Protein AF-A0A1F8TZF3-F1 (afdb_monomer)

pLDDT: mean 83.71, std 15.25, range [44.06, 98.25]

Foldseek 3Di:
DDDDDDDDDPVNVVVVVVVVVVVVVVVVVVVVCVVDVPDDPDPDDPDFAFAFDWFKFWFDDPQGIWIKIFGDDPRATQAIDTPDDRCVLCVVPVCCVVQVVVQRVCCRVVVDLQRPPDDPSCNVVSNRNSNRVVRRRVVRTDD

Structure (mmCIF, N/CA/C/O backbone):
data_AF-A0A1F8TZF3-F1
#
_entry.id   AF-A0A1F8TZF3-F1
#
loop_
_atom_site.group_PDB
_atom_site.id
_atom_site.type_symbol
_atom_site.label_atom_id
_atom_site.label_alt_id
_atom_site.label_comp_id
_atom_site.label_asym_id
_atom_site.label_entity_id
_atom_site.label_seq_id
_atom_site.pdbx_PDB_ins_code
_atom_site.Cartn_x
_atom_site.Cartn_y
_atom_site.Cartn_z
_atom_site.occupancy
_atom_site.B_iso_or_equiv
_atom_site.auth_seq_id
_atom_site.auth_comp_id
_atom_site.auth_asym_id
_atom_site.auth_atom_id
_atom_site.pdbx_PDB_model_num
ATOM 1 N N . MET A 1 1 ? 14.714 -3.155 59.915 1.00 55.06 1 MET A N 1
ATOM 2 C CA . MET A 1 1 ? 13.649 -2.281 59.362 1.00 55.06 1 MET A CA 1
ATOM 3 C C . MET A 1 1 ? 12.324 -2.683 60.005 1.00 55.06 1 MET A C 1
ATOM 5 O O . MET A 1 1 ? 12.025 -3.867 60.003 1.00 55.06 1 MET A O 1
ATOM 9 N N . ARG A 1 2 ? 11.579 -1.767 60.642 1.00 47.44 2 ARG A N 1
ATOM 10 C CA . ARG A 1 2 ? 10.309 -2.111 61.318 1.00 47.44 2 ARG A CA 1
ATOM 11 C C . ARG A 1 2 ? 9.173 -2.187 60.284 1.00 47.44 2 ARG A C 1
ATOM 13 O O . ARG A 1 2 ? 8.958 -1.182 59.605 1.00 47.44 2 ARG A O 1
ATOM 20 N N . PRO A 1 3 ? 8.444 -3.307 60.150 1.00 61.22 3 PRO A N 1
ATOM 21 C CA . PRO A 1 3 ? 7.302 -3.376 59.246 1.00 61.22 3 PRO A CA 1
ATOM 22 C C . PRO A 1 3 ? 6.137 -2.554 59.817 1.00 61.22 3 PRO A C 1
ATOM 24 O O . PRO A 1 3 ? 5.634 -2.834 60.904 1.00 61.22 3 PRO A O 1
ATOM 27 N N . LYS A 1 4 ? 5.704 -1.517 59.091 1.00 61.97 4 LYS A N 1
ATOM 28 C CA . LYS A 1 4 ? 4.438 -0.822 59.368 1.00 61.97 4 LYS A CA 1
ATOM 29 C C . LYS A 1 4 ? 3.304 -1.662 58.782 1.00 61.97 4 LYS A C 1
ATOM 31 O O . LYS A 1 4 ? 3.080 -1.640 57.577 1.00 61.97 4 LYS A O 1
ATOM 36 N N . ILE A 1 5 ? 2.607 -2.412 59.630 1.00 61.12 5 ILE A N 1
ATOM 37 C CA . ILE A 1 5 ? 1.403 -3.150 59.238 1.00 61.12 5 ILE A CA 1
ATOM 38 C C . ILE A 1 5 ? 0.253 -2.141 59.151 1.00 61.12 5 ILE A C 1
ATOM 40 O O . ILE A 1 5 ? -0.134 -1.533 60.148 1.00 61.12 5 ILE A O 1
ATOM 44 N N . ILE A 1 6 ? -0.262 -1.918 57.942 1.00 70.94 6 ILE A N 1
ATOM 45 C CA . ILE A 1 6 ? -1.394 -1.022 57.698 1.00 70.94 6 ILE A CA 1
ATOM 46 C C . ILE A 1 6 ? -2.672 -1.787 58.053 1.00 70.94 6 ILE A C 1
ATOM 48 O O . ILE A 1 6 ? -3.066 -2.714 57.350 1.00 70.94 6 ILE A O 1
ATOM 52 N N . ILE A 1 7 ? -3.324 -1.409 59.152 1.00 68.38 7 ILE A N 1
ATOM 53 C CA . ILE A 1 7 ? -4.607 -1.991 59.564 1.00 68.38 7 ILE A CA 1
ATOM 54 C C . ILE A 1 7 ? -5.707 -1.348 58.708 1.00 68.38 7 ILE A C 1
ATOM 56 O O . ILE A 1 7 ? -6.091 -0.195 58.914 1.00 68.38 7 ILE A O 1
ATOM 60 N N . ILE A 1 8 ? -6.187 -2.078 57.700 1.00 65.06 8 ILE A N 1
ATOM 61 C CA . ILE A 1 8 ? -7.243 -1.623 56.790 1.00 65.06 8 ILE A CA 1
ATOM 62 C C . ILE A 1 8 ? -8.599 -2.041 57.367 1.00 65.06 8 ILE A C 1
ATOM 64 O O . ILE A 1 8 ? -8.855 -3.214 57.621 1.00 65.06 8 ILE A O 1
ATOM 68 N N . THR A 1 9 ? -9.501 -1.082 57.564 1.00 79.44 9 THR A N 1
ATOM 69 C CA . THR A 1 9 ? -10.882 -1.369 57.971 1.00 79.44 9 THR A CA 1
ATOM 70 C C . THR A 1 9 ? -11.675 -1.960 56.800 1.00 79.44 9 THR A C 1
ATOM 72 O O . THR A 1 9 ? -11.481 -1.552 55.654 1.00 79.44 9 THR A O 1
ATOM 75 N N . LYS A 1 10 ? -12.618 -2.883 57.064 1.00 73.38 10 LYS A N 1
ATOM 76 C CA . LYS A 1 10 ? -13.428 -3.560 56.020 1.00 73.38 10 LYS A CA 1
ATOM 77 C C . LYS A 1 10 ? -14.050 -2.591 54.997 1.00 73.38 10 LYS A C 1
ATOM 79 O O . LYS A 1 10 ? -14.067 -2.886 53.808 1.00 73.38 10 LYS A O 1
ATOM 84 N N . LYS A 1 11 ? -14.485 -1.402 55.440 1.00 72.12 11 LYS A N 1
ATOM 85 C CA . LYS A 1 11 ? -15.027 -0.341 54.567 1.00 72.12 11 LYS A CA 1
ATOM 86 C C . LYS A 1 11 ? -13.994 0.223 53.580 1.00 72.12 11 LYS A C 1
ATOM 88 O O . LYS A 1 11 ? -14.322 0.444 52.421 1.00 72.12 11 LYS A O 1
ATOM 93 N N . ARG A 1 12 ? -12.747 0.439 54.015 1.00 78.31 12 ARG A N 1
ATOM 94 C CA . ARG A 1 12 ? -11.659 0.916 53.142 1.00 78.31 12 ARG A CA 1
ATOM 95 C C . ARG A 1 12 ? -11.207 -0.174 52.172 1.00 78.31 12 ARG A C 1
ATOM 97 O O . ARG A 1 12 ? -10.948 0.127 51.017 1.00 78.31 12 ARG A O 1
ATOM 104 N N . LEU A 1 13 ? -11.194 -1.433 52.613 1.00 81.12 13 LEU A N 1
ATOM 105 C CA . LEU A 1 13 ? -10.898 -2.577 51.746 1.00 81.12 13 LEU A CA 1
ATOM 106 C C . LEU A 1 13 ? -11.919 -2.703 50.603 1.00 81.12 13 LEU A C 1
ATOM 108 O O . LEU A 1 13 ? -11.524 -2.845 49.451 1.00 81.12 13 LEU A O 1
ATOM 112 N N . MET A 1 14 ? -13.217 -2.580 50.910 1.00 82.62 14 MET A N 1
ATOM 113 C CA . MET A 1 14 ? -14.279 -2.557 49.894 1.00 82.62 14 MET A CA 1
ATOM 114 C C . MET A 1 14 ? -14.129 -1.386 48.916 1.00 82.62 14 MET A C 1
ATOM 116 O O . MET A 1 14 ? -14.310 -1.575 47.717 1.00 82.62 14 MET A O 1
ATOM 120 N N . MET A 1 15 ? -13.752 -0.199 49.402 1.00 83.25 15 MET A N 1
ATOM 121 C CA . MET A 1 15 ? -13.507 0.960 48.539 1.00 83.25 15 MET A CA 1
ATOM 122 C C . MET A 1 15 ? -12.345 0.708 47.565 1.00 83.25 15 MET A C 1
ATOM 124 O O . MET A 1 15 ? -12.488 0.965 46.373 1.00 83.25 15 MET A O 1
ATOM 128 N N . TYR A 1 16 ? -11.222 0.157 48.040 1.00 86.94 16 TYR A N 1
ATOM 129 C CA . TYR A 1 16 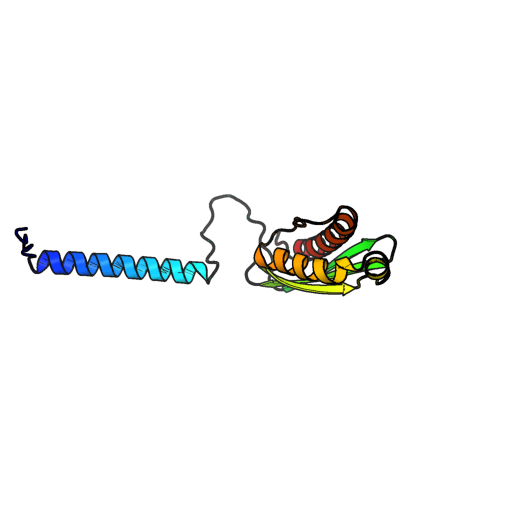? -10.089 -0.165 47.168 1.00 86.94 16 TYR A CA 1
ATOM 130 C C . TYR A 1 16 ? -10.427 -1.262 46.158 1.00 86.94 16 TYR A C 1
ATOM 132 O O . TYR A 1 16 ? -10.038 -1.145 45.002 1.00 86.94 16 TYR A O 1
ATOM 140 N N . ALA A 1 17 ? -11.188 -2.284 46.559 1.00 85.69 17 ALA A N 1
ATOM 141 C CA . ALA A 1 17 ? -11.646 -3.332 45.648 1.00 85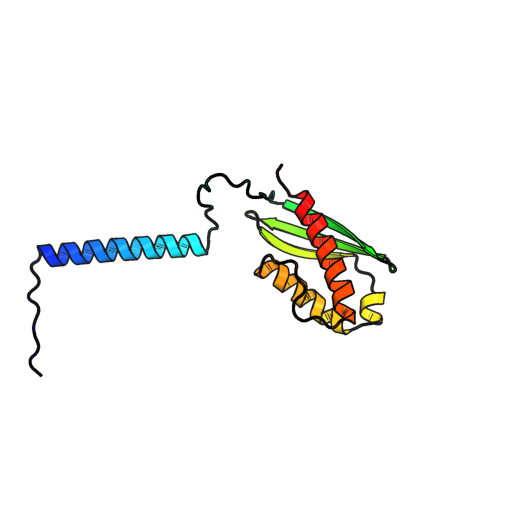.69 17 ALA A CA 1
ATOM 142 C C . ALA A 1 17 ? -12.555 -2.775 44.538 1.00 85.69 17 ALA A C 1
ATOM 144 O O . ALA A 1 17 ? -12.374 -3.118 43.372 1.00 85.69 17 ALA A O 1
ATOM 145 N N . ALA A 1 18 ? -13.479 -1.869 44.876 1.00 87.75 18 ALA A N 1
ATOM 146 C CA . ALA A 1 18 ? -14.329 -1.195 43.894 1.00 87.75 18 ALA A CA 1
ATOM 147 C C . ALA A 1 18 ? -13.515 -0.303 42.941 1.00 87.75 18 ALA A C 1
ATOM 149 O O . ALA A 1 18 ? -13.759 -0.298 41.737 1.00 87.75 18 ALA A O 1
ATOM 150 N N . LEU A 1 19 ? -12.511 0.409 43.459 1.00 89.81 19 LEU A N 1
ATOM 151 C CA . LEU A 1 19 ? -11.644 1.273 42.656 1.00 89.81 19 LEU A CA 1
ATOM 152 C C . LEU A 1 19 ? -10.766 0.465 41.686 1.00 89.81 19 LEU A C 1
ATOM 154 O O . LEU A 1 19 ? -10.601 0.853 40.531 1.00 89.81 19 LEU A O 1
ATOM 158 N N . LEU A 1 20 ? -10.270 -0.696 42.125 1.00 89.38 20 LEU A N 1
ATOM 159 C CA . LEU A 1 20 ? -9.546 -1.645 41.275 1.00 89.38 20 LEU A CA 1
ATOM 160 C C . LEU A 1 20 ? -10.458 -2.236 40.192 1.00 89.38 20 LEU A C 1
ATOM 162 O O . LEU A 1 20 ? -10.047 -2.329 39.040 1.00 89.38 20 LEU A O 1
ATOM 166 N N . LEU A 1 21 ? -11.708 -2.571 40.534 1.00 91.56 21 LEU A N 1
ATOM 167 C CA . LEU A 1 21 ? -12.695 -3.074 39.576 1.00 91.56 21 LEU A CA 1
ATOM 168 C C . LEU A 1 21 ? -12.971 -2.049 38.463 1.00 91.56 21 LEU A C 1
ATOM 170 O O . LEU A 1 21 ? -12.964 -2.405 37.288 1.00 91.56 21 LEU A O 1
ATOM 174 N N . ILE A 1 22 ? -13.146 -0.773 38.819 1.00 91.56 22 ILE A N 1
ATOM 175 C CA . ILE A 1 22 ? -13.350 0.317 37.851 1.00 91.56 22 ILE A CA 1
ATOM 176 C C . ILE A 1 22 ? -12.124 0.479 36.944 1.00 91.56 22 ILE A C 1
ATOM 178 O O . ILE A 1 22 ? -12.277 0.620 35.732 1.00 91.56 22 ILE A O 1
ATOM 182 N N . LEU A 1 23 ? -10.911 0.407 37.501 1.00 93.12 23 LEU A N 1
ATOM 183 C CA . LEU A 1 23 ? -9.668 0.470 36.724 1.00 93.12 23 LEU A CA 1
ATOM 184 C C . LEU A 1 23 ? -9.538 -0.692 35.732 1.00 93.12 23 LEU A C 1
ATOM 186 O O . LEU A 1 23 ? -9.139 -0.479 34.589 1.00 93.12 23 LEU A O 1
ATOM 190 N N . VAL A 1 24 ? -9.908 -1.907 36.144 1.00 91.06 24 VAL A N 1
ATOM 191 C CA . VAL A 1 24 ? -9.893 -3.092 35.273 1.00 91.06 24 VAL A CA 1
ATOM 192 C C . VAL A 1 24 ? -10.932 -2.960 34.161 1.00 91.06 24 VAL A C 1
ATOM 194 O O . VAL A 1 24 ? -10.618 -3.244 33.008 1.00 91.06 24 VAL A O 1
ATOM 197 N N . ILE A 1 25 ? -12.135 -2.467 34.465 1.00 88.38 25 ILE A N 1
ATOM 198 C CA . ILE A 1 25 ? -13.171 -2.207 33.455 1.00 88.38 25 ILE A CA 1
ATOM 199 C C . ILE A 1 25 ? -12.697 -1.137 32.462 1.00 88.38 25 ILE A C 1
ATOM 201 O O . ILE A 1 25 ? -12.823 -1.334 31.257 1.00 88.38 25 ILE A O 1
ATOM 205 N N . ALA A 1 26 ? -12.091 -0.045 32.933 1.00 86.31 26 ALA A N 1
ATOM 206 C CA . ALA A 1 26 ? -11.538 0.995 32.065 1.00 86.31 26 ALA A CA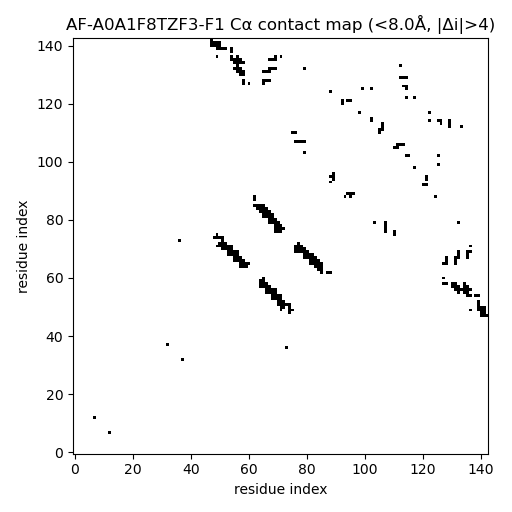 1
ATOM 207 C C . ALA A 1 26 ? -10.415 0.459 31.159 1.00 86.31 26 ALA A C 1
ATOM 209 O O . ALA A 1 26 ? -10.386 0.763 29.968 1.00 86.31 26 ALA A O 1
ATOM 210 N N . ALA A 1 27 ? -9.526 -0.383 31.695 1.00 85.81 27 ALA A N 1
ATOM 211 C CA . ALA A 1 27 ? -8.469 -1.028 30.922 1.00 85.81 27 ALA A CA 1
ATOM 212 C C . ALA A 1 27 ? -9.026 -2.013 29.881 1.00 85.81 27 ALA A C 1
ATOM 214 O O . ALA A 1 27 ? -8.526 -2.055 28.759 1.00 85.81 27 ALA A O 1
ATOM 215 N N . LEU A 1 28 ? -10.082 -2.762 30.217 1.00 82.31 28 LEU A N 1
ATOM 216 C CA . LEU A 1 28 ? -10.776 -3.648 29.279 1.00 82.31 28 LEU A CA 1
ATOM 217 C C . LEU A 1 28 ? -11.461 -2.856 28.165 1.00 82.31 28 LEU A C 1
ATOM 219 O O . LEU A 1 28 ? -11.305 -3.210 27.000 1.00 82.31 28 LEU A O 1
ATOM 223 N N . ILE A 1 29 ? -12.143 -1.754 28.492 1.00 80.75 29 ILE A N 1
ATOM 224 C CA . ILE A 1 29 ? -12.745 -0.861 27.493 1.00 80.75 29 ILE A CA 1
ATOM 225 C C . ILE A 1 29 ? -11.654 -0.317 26.564 1.00 80.75 29 ILE A C 1
ATOM 227 O O . ILE A 1 29 ? -11.764 -0.475 25.351 1.00 80.75 29 ILE A O 1
ATOM 231 N N . LEU A 1 30 ? -10.554 0.216 27.105 1.00 77.31 30 LEU A N 1
ATOM 232 C CA . LEU A 1 30 ? -9.422 0.700 26.303 1.00 77.31 30 LEU A CA 1
ATOM 233 C C . LEU A 1 30 ? -8.797 -0.402 25.434 1.00 77.31 30 LEU A C 1
ATOM 235 O O . LEU A 1 30 ? -8.442 -0.152 24.283 1.00 77.31 30 LEU A O 1
ATOM 239 N N . PHE A 1 31 ? -8.691 -1.628 25.948 1.00 77.44 31 PHE A N 1
ATOM 240 C CA . PHE A 1 31 ? -8.187 -2.769 25.186 1.00 77.44 31 PHE A CA 1
ATOM 241 C C . PHE A 1 31 ? -9.131 -3.149 24.038 1.00 77.44 31 PHE A C 1
ATOM 243 O O . PHE A 1 31 ? -8.673 -3.375 22.919 1.00 77.44 31 PHE A O 1
ATOM 250 N N . THR A 1 32 ? -10.446 -3.141 24.274 1.00 69.56 32 THR A N 1
ATOM 251 C CA . THR A 1 32 ? -11.439 -3.370 23.212 1.00 69.56 32 THR A CA 1
ATOM 252 C C . THR A 1 32 ? -11.475 -2.228 22.193 1.00 69.56 32 THR A C 1
ATOM 254 O O . THR A 1 32 ? -11.583 -2.492 21.000 1.00 69.56 32 THR A O 1
ATOM 257 N N . MET A 1 33 ? -11.278 -0.972 22.610 1.00 59.25 33 MET A N 1
ATOM 258 C CA . MET A 1 33 ? -11.169 0.181 21.701 1.00 59.25 33 MET A CA 1
ATOM 259 C C . MET A 1 33 ? -9.876 0.164 20.876 1.00 59.25 33 MET A C 1
ATOM 261 O O . MET A 1 33 ? -9.824 0.741 19.794 1.00 59.25 33 MET A O 1
ATOM 265 N N . ARG A 1 34 ? -8.819 -0.511 21.342 1.00 62.41 34 ARG A N 1
ATOM 266 C CA . ARG A 1 34 ? -7.614 -0.711 20.527 1.00 62.41 34 ARG A CA 1
ATOM 267 C C . ARG A 1 34 ? -7.867 -1.662 19.350 1.00 62.41 34 ARG A C 1
ATOM 269 O O . ARG A 1 34 ? -7.207 -1.512 18.326 1.00 62.41 34 ARG A O 1
ATOM 276 N N . SER A 1 35 ? -8.787 -2.624 19.480 1.00 57.12 35 SER A N 1
ATOM 277 C CA . SER A 1 35 ? -9.101 -3.590 18.412 1.00 57.12 35 SER A CA 1
ATOM 278 C C . SER A 1 35 ? -10.313 -3.207 17.563 1.00 57.12 35 SER A C 1
ATOM 280 O O . SER A 1 35 ? -10.375 -3.569 16.391 1.00 57.12 35 SER A O 1
ATOM 282 N N . SER A 1 36 ? -11.258 -2.457 18.125 1.00 52.09 36 SER A N 1
ATOM 283 C CA . SER A 1 36 ? -12.422 -1.941 17.413 1.00 52.09 36 SER A CA 1
ATOM 284 C C . SER A 1 36 ? -12.280 -0.432 17.275 1.00 52.09 36 SER A C 1
ATOM 286 O O . SER A 1 36 ? -12.219 0.282 18.269 1.00 52.09 36 SER A O 1
ATOM 288 N N . GLY A 1 37 ? -12.183 0.052 16.034 1.00 56.47 37 GLY A N 1
ATOM 289 C CA . GLY A 1 37 ? -12.167 1.478 15.709 1.00 56.47 37 GLY A CA 1
ATOM 290 C C . GLY A 1 37 ? -13.503 2.131 16.056 1.00 56.47 37 GLY A C 1
ATOM 291 O O . GLY A 1 37 ? -14.290 2.446 15.173 1.00 56.47 37 GLY A O 1
ATOM 292 N N . VAL A 1 38 ? -13.786 2.291 17.347 1.00 49.47 38 VAL A N 1
ATOM 293 C CA . VAL A 1 38 ? -14.965 2.994 17.842 1.00 49.47 38 VAL A CA 1
ATOM 294 C C . VAL A 1 38 ? -14.673 4.481 17.702 1.00 49.47 38 VAL A C 1
ATOM 296 O O . VAL A 1 38 ? -13.994 5.082 18.537 1.00 49.47 38 VAL A O 1
ATOM 299 N N . GLY A 1 39 ? -15.140 5.057 16.596 1.00 51.12 39 GLY A N 1
ATOM 300 C CA . GLY A 1 39 ? -15.096 6.493 16.365 1.00 51.12 39 GLY A CA 1
ATOM 301 C C . GLY A 1 39 ? -15.806 7.228 17.499 1.00 51.12 39 GLY A C 1
ATOM 302 O O . GLY A 1 39 ? -16.992 7.011 17.750 1.00 51.12 39 GLY A O 1
ATOM 303 N N . LEU A 1 40 ? -15.071 8.097 18.196 1.00 46.72 40 LEU A N 1
ATOM 304 C CA . LEU A 1 40 ? -15.672 9.093 19.075 1.00 46.72 40 LEU A CA 1
ATOM 305 C C . LEU A 1 40 ? -16.644 9.961 18.250 1.00 46.72 40 LEU A C 1
ATOM 307 O O . LEU A 1 40 ? -16.341 10.263 17.092 1.00 46.72 40 LEU A O 1
ATOM 311 N N . PRO A 1 41 ? -17.769 10.427 18.821 1.00 52.00 41 PRO A N 1
ATOM 312 C CA . PRO A 1 41 ? -18.572 11.465 18.188 1.00 52.00 41 PRO A CA 1
ATOM 313 C C . PRO A 1 41 ? -17.730 12.744 18.117 1.00 52.00 41 PRO A C 1
ATOM 315 O O . PRO A 1 41 ? -17.524 13.427 19.121 1.00 52.00 41 PRO A O 1
ATOM 318 N N . SER A 1 42 ? -17.176 13.023 16.937 1.00 50.81 42 SER A N 1
ATOM 319 C CA . SER A 1 42 ? -16.285 14.158 16.749 1.00 50.81 42 SER A CA 1
ATOM 320 C C . SER A 1 42 ? -17.077 15.427 16.469 1.00 50.81 42 SER A C 1
ATOM 322 O O . SER A 1 42 ? -17.845 15.532 15.515 1.00 50.81 42 SER A O 1
ATOM 324 N N . SER A 1 43 ? -16.861 16.393 17.351 1.00 51.25 43 SER A N 1
ATOM 325 C CA . SER A 1 43 ? -17.099 17.815 17.156 1.00 51.25 43 SER A CA 1
ATOM 326 C C . SER A 1 43 ? -16.661 18.272 15.755 1.00 51.25 43 SER A C 1
ATOM 328 O O . SER A 1 43 ? -15.474 18.241 15.450 1.00 51.25 43 SER A O 1
ATOM 330 N N . GLY A 1 44 ? -17.600 18.761 14.941 1.00 47.69 44 GLY A N 1
ATOM 331 C C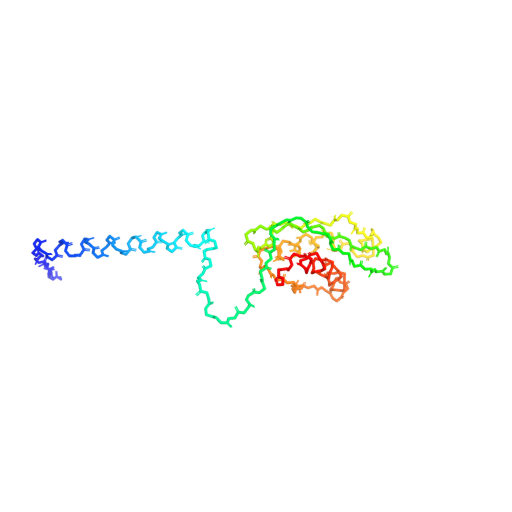A . GLY A 1 44 ? -17.412 19.867 13.986 1.00 47.69 44 GLY A CA 1
ATOM 332 C C . GLY A 1 44 ? -16.417 19.740 12.821 1.00 47.69 44 GLY A C 1
ATOM 333 O O . GLY A 1 44 ? -16.344 20.676 12.030 1.00 47.69 44 GLY A O 1
ATOM 334 N N . TYR A 1 45 ? -15.682 18.641 12.667 1.00 44.06 45 TYR A N 1
ATOM 335 C CA . TYR A 1 45 ? -14.845 18.391 11.491 1.00 44.06 45 TYR A CA 1
ATOM 336 C C . TYR A 1 45 ? -15.530 17.356 10.594 1.00 44.06 45 TYR A C 1
ATOM 338 O O . TYR A 1 45 ? -15.873 16.269 11.058 1.00 44.06 45 TYR A O 1
ATOM 346 N N . THR A 1 46 ? -15.729 17.672 9.312 1.00 47.16 46 THR A N 1
ATOM 347 C CA . THR A 1 46 ? -16.109 16.673 8.304 1.00 47.16 46 THR A CA 1
ATOM 348 C C . THR A 1 46 ? -14.931 15.721 8.137 1.00 47.16 46 THR A C 1
ATOM 350 O O . THR A 1 46 ? -13.984 16.006 7.408 1.00 47.16 46 THR A O 1
ATOM 353 N N . TYR A 1 47 ? -14.944 14.610 8.869 1.00 57.19 47 TYR A N 1
ATOM 354 C CA . TYR A 1 47 ? -14.040 13.505 8.583 1.00 57.19 47 TYR A CA 1
ATOM 355 C C . TYR A 1 47 ? -14.463 12.926 7.241 1.00 57.19 47 TYR A C 1
ATOM 357 O O . TYR A 1 47 ? -15.620 12.537 7.083 1.00 57.19 47 TYR A O 1
ATOM 365 N N . LEU A 1 48 ? -13.532 12.889 6.285 1.00 68.50 48 LEU A N 1
ATOM 366 C CA . LEU A 1 48 ? -13.702 12.113 5.064 1.00 68.50 48 LEU A CA 1
ATOM 367 C C . LEU A 1 48 ? -13.950 10.667 5.495 1.00 68.50 48 LEU A C 1
ATOM 369 O O . LEU A 1 48 ? -13.063 10.022 6.057 1.00 68.50 48 LEU A O 1
ATOM 373 N N . LYS A 1 49 ? -15.184 10.201 5.314 1.00 82.19 49 LYS A N 1
ATOM 374 C CA . LYS A 1 49 ? -15.557 8.814 5.568 1.00 82.19 49 LYS A CA 1
ATOM 375 C C . LYS A 1 49 ? -15.440 8.034 4.273 1.00 82.19 49 LYS A C 1
ATOM 377 O O . LYS A 1 49 ? -15.843 8.519 3.218 1.00 82.19 49 LYS A O 1
ATOM 382 N N . TYR A 1 50 ? -14.918 6.821 4.376 1.00 88.12 50 TYR A N 1
ATOM 383 C CA . TYR A 1 50 ? -14.772 5.913 3.249 1.00 88.12 50 TYR A CA 1
ATOM 384 C C . TYR A 1 50 ? -15.827 4.816 3.334 1.00 88.12 50 TYR A C 1
ATOM 386 O O . TYR A 1 50 ? -16.042 4.233 4.398 1.00 88.12 50 TYR A O 1
ATOM 394 N N . LYS A 1 51 ? -16.490 4.527 2.215 1.00 91.62 51 LYS A N 1
ATOM 395 C CA . LYS A 1 51 ? -17.385 3.378 2.094 1.00 91.62 51 LYS A CA 1
ATOM 396 C C . LYS A 1 51 ? -16.561 2.102 2.091 1.00 91.62 51 LYS A C 1
ATOM 398 O O . LYS A 1 51 ? -15.583 1.985 1.357 1.00 91.62 51 LYS A O 1
ATOM 403 N N . ASP A 1 52 ? -17.025 1.122 2.849 1.00 92.88 52 ASP A N 1
ATOM 404 C CA . ASP A 1 52 ? -16.508 -0.233 2.751 1.00 92.88 52 ASP A CA 1
ATOM 405 C C . ASP A 1 52 ? -16.826 -0.814 1.368 1.00 92.88 52 ASP A C 1
ATOM 407 O O . ASP A 1 52 ? -17.923 -0.631 0.829 1.00 92.88 52 ASP A O 1
ATOM 411 N N . GLY A 1 53 ? -15.862 -1.520 0.785 1.00 94.75 53 GLY A N 1
ATOM 412 C CA . GLY A 1 53 ? -15.996 -2.070 -0.558 1.00 94.75 53 GLY A CA 1
ATOM 413 C C . GLY A 1 53 ? -14.663 -2.341 -1.239 1.00 94.75 53 GLY A C 1
ATOM 414 O O . GLY A 1 53 ? -13.593 -2.193 -0.650 1.00 94.75 53 GLY A O 1
ATOM 415 N N . THR A 1 54 ? -14.749 -2.747 -2.501 1.00 97.25 54 THR A N 1
ATOM 416 C CA . THR A 1 54 ? -13.598 -2.968 -3.376 1.00 97.25 54 THR A CA 1
ATOM 417 C C . THR A 1 54 ? -13.610 -1.915 -4.471 1.00 97.25 54 THR A C 1
ATOM 419 O O . THR A 1 54 ? -14.593 -1.792 -5.202 1.00 97.25 54 THR A O 1
ATOM 422 N N . PHE A 1 55 ? -12.516 -1.173 -4.590 1.00 97.44 55 PHE A N 1
ATOM 423 C CA . PHE A 1 55 ? -12.378 -0.059 -5.521 1.00 97.44 55 PHE A CA 1
ATOM 424 C C . PHE A 1 55 ? -11.156 -0.267 -6.403 1.00 97.44 55 PHE A C 1
ATOM 426 O O . PHE A 1 55 ? -10.146 -0.807 -5.957 1.00 97.44 55 PHE A O 1
ATOM 433 N N . VAL A 1 56 ? -11.236 0.165 -7.660 1.00 97.44 56 VAL A N 1
ATOM 434 C CA . VAL A 1 56 ? -10.146 -0.005 -8.624 1.00 97.44 56 VAL A CA 1
ATOM 435 C C . VAL A 1 56 ? -9.674 1.356 -9.094 1.00 97.44 56 VAL A C 1
ATOM 437 O O . VAL A 1 56 ? -10.411 2.110 -9.727 1.00 97.44 56 VAL A O 1
ATOM 440 N N . GLY A 1 57 ? -8.415 1.654 -8.813 1.00 97.25 57 GLY A N 1
ATOM 441 C CA . GLY A 1 57 ? -7.752 2.864 -9.262 1.00 97.25 57 GLY A CA 1
ATOM 442 C C . GLY A 1 57 ? -6.749 2.567 -10.365 1.00 97.25 57 GLY A C 1
ATOM 443 O O . GLY A 1 57 ? -6.154 1.491 -10.437 1.00 97.25 57 GLY A O 1
ATOM 444 N N . ASN A 1 58 ? -6.582 3.535 -11.258 1.00 96.62 58 ASN A N 1
ATOM 445 C CA . ASN A 1 58 ? -5.744 3.415 -12.443 1.00 96.62 58 ASN A CA 1
ATOM 446 C C . ASN A 1 58 ? -4.836 4.638 -12.561 1.00 96.62 58 ASN A C 1
ATOM 448 O O . ASN A 1 58 ? -5.322 5.766 -12.478 1.00 96.62 58 ASN A O 1
ATOM 452 N N . GLU A 1 59 ? -3.553 4.418 -12.826 1.00 96.94 59 GLU A N 1
ATOM 453 C CA . GLU A 1 59 ? -2.581 5.465 -13.148 1.00 96.94 59 GLU A CA 1
ATOM 454 C C . GLU A 1 59 ? -1.894 5.135 -14.476 1.00 96.94 59 GLU A C 1
ATOM 456 O O . GLU A 1 59 ? -1.390 4.028 -14.681 1.00 96.94 59 GLU A O 1
ATOM 461 N N . LYS A 1 60 ? -1.866 6.107 -15.392 1.00 94.88 60 LYS A N 1
ATOM 462 C CA . LYS A 1 60 ? -1.201 5.957 -16.693 1.00 94.88 60 LYS A CA 1
ATOM 463 C C . LYS A 1 60 ? 0.296 6.241 -16.570 1.00 94.88 60 LYS A C 1
ATOM 465 O O . LYS A 1 60 ? 0.715 7.186 -15.891 1.00 94.88 60 LYS A O 1
ATOM 470 N N . THR A 1 61 ? 1.098 5.446 -17.269 1.00 94.25 61 THR A N 1
ATOM 471 C CA . THR A 1 61 ? 2.554 5.605 -17.353 1.00 94.25 61 THR A CA 1
ATOM 472 C C . THR A 1 61 ? 3.037 5.434 -18.792 1.00 94.25 61 THR A C 1
ATOM 474 O O . THR A 1 61 ? 2.302 4.934 -19.643 1.00 94.25 61 THR A O 1
ATOM 477 N N . GLU A 1 62 ? 4.293 5.793 -19.053 1.00 93.62 62 GLU A N 1
ATOM 478 C CA . GLU A 1 62 ? 4.922 5.673 -20.377 1.00 93.62 62 GLU A CA 1
ATOM 479 C C . GLU A 1 62 ? 5.015 4.225 -20.889 1.00 93.62 62 GLU A C 1
ATOM 481 O O . GLU A 1 62 ? 5.280 3.991 -22.069 1.00 93.62 62 GLU A O 1
ATOM 486 N N . HIS A 1 63 ? 4.864 3.228 -20.011 1.00 93.25 63 HIS A N 1
ATOM 487 C CA . HIS A 1 63 ? 5.037 1.810 -20.355 1.00 93.25 63 HIS A CA 1
ATOM 488 C C . HIS A 1 63 ? 3.768 0.975 -20.158 1.00 93.25 63 HIS A C 1
ATOM 490 O O . HIS A 1 63 ? 3.820 -0.247 -20.273 1.00 93.25 63 HIS A O 1
ATOM 496 N N . GLY A 1 64 ? 2.630 1.620 -19.895 1.00 94.38 64 GLY A N 1
ATOM 497 C CA . GLY A 1 64 ? 1.339 0.964 -19.685 1.00 94.38 64 GLY A CA 1
ATOM 498 C C . GLY A 1 64 ? 0.599 1.520 -18.473 1.00 94.38 64 GLY A C 1
ATOM 499 O O . GLY A 1 64 ? 1.017 2.514 -17.872 1.00 94.38 64 GLY A O 1
ATOM 500 N N . ASN A 1 65 ? -0.514 0.896 -18.101 1.00 95.69 65 ASN A N 1
ATOM 501 C CA . ASN A 1 65 ? -1.237 1.310 -16.905 1.00 95.69 65 ASN A C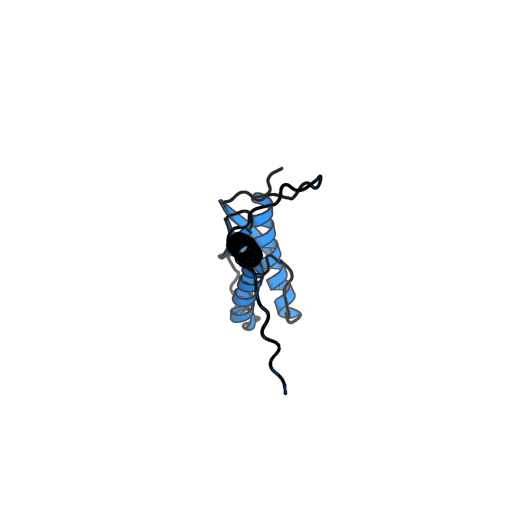A 1
ATOM 502 C C . ASN A 1 65 ? -0.723 0.565 -15.677 1.00 95.69 65 ASN A C 1
ATOM 504 O O . ASN A 1 65 ? -0.307 -0.589 -15.755 1.00 95.69 65 ASN A O 1
ATOM 508 N N . ILE A 1 66 ? -0.812 1.228 -14.532 1.00 97.69 66 ILE A N 1
ATOM 509 C CA . ILE A 1 66 ? -0.727 0.592 -13.224 1.00 97.69 66 ILE A CA 1
ATOM 510 C C . ILE A 1 66 ? -2.138 0.603 -12.639 1.00 97.69 66 ILE A C 1
ATOM 512 O O . ILE A 1 66 ? -2.729 1.675 -12.480 1.00 97.69 66 ILE A O 1
ATOM 516 N N . ARG A 1 67 ? -2.679 -0.580 -12.332 1.00 98.00 67 ARG A N 1
ATOM 517 C CA . ARG A 1 67 ? -3.997 -0.729 -11.698 1.00 98.00 67 ARG A CA 1
ATOM 518 C C . ARG A 1 67 ? -3.867 -1.346 -10.321 1.00 98.00 67 ARG A C 1
ATOM 520 O O . ARG A 1 67 ? -3.217 -2.380 -10.163 1.00 98.00 67 ARG A O 1
ATOM 527 N N . ALA A 1 68 ? -4.523 -0.717 -9.355 1.00 98.25 68 ALA A N 1
ATOM 528 C CA . ALA A 1 68 ? -4.599 -1.175 -7.979 1.00 98.25 68 ALA A CA 1
ATOM 529 C C . ALA A 1 68 ? -6.063 -1.429 -7.609 1.00 98.25 68 ALA A C 1
ATOM 531 O O . ALA A 1 68 ? -6.901 -0.535 -7.714 1.00 98.25 68 ALA A O 1
ATOM 532 N N . GLU A 1 69 ? -6.354 -2.647 -7.178 1.00 98.25 69 GLU A N 1
ATOM 533 C CA . GLU A 1 69 ? -7.582 -3.007 -6.483 1.00 98.25 69 GLU A CA 1
ATOM 534 C C . GLU A 1 69 ? -7.352 -2.813 -4.982 1.00 98.25 69 GLU A C 1
ATOM 536 O O . GLU A 1 69 ? -6.390 -3.341 -4.425 1.00 98.25 69 GLU A O 1
ATOM 541 N N . VAL A 1 70 ? -8.205 -2.022 -4.338 1.00 98.00 70 VAL A N 1
ATOM 542 C CA . VAL A 1 70 ? -8.095 -1.644 -2.927 1.00 98.00 70 VAL A CA 1
ATOM 543 C C . VAL A 1 70 ? -9.366 -2.070 -2.210 1.00 98.00 70 VAL A C 1
ATOM 545 O O . VAL A 1 70 ? -10.469 -1.718 -2.631 1.00 98.00 70 VAL A O 1
ATOM 548 N N . ILE A 1 71 ? -9.214 -2.821 -1.121 1.00 97.00 71 ILE A N 1
ATOM 549 C CA . ILE A 1 71 ? -10.334 -3.270 -0.291 1.00 97.00 71 ILE A CA 1
ATOM 550 C C . ILE A 1 71 ? -10.378 -2.418 0.969 1.00 97.00 71 ILE A C 1
ATOM 552 O O . ILE A 1 71 ? -9.450 -2.459 1.782 1.00 97.00 71 ILE A O 1
ATOM 556 N N . ILE A 1 72 ? -11.475 -1.698 1.166 1.00 95.38 72 ILE A N 1
ATOM 557 C CA . ILE A 1 72 ? -11.714 -0.855 2.337 1.00 95.38 72 ILE A CA 1
ATOM 558 C C . ILE A 1 72 ? -12.709 -1.551 3.263 1.00 95.38 72 ILE A C 1
ATOM 560 O O . ILE A 1 72 ? -13.747 -2.043 2.815 1.00 95.38 72 ILE A O 1
ATOM 564 N N . LYS A 1 73 ? -12.364 -1.623 4.551 1.00 91.81 73 LYS A N 1
ATOM 565 C CA . LYS A 1 73 ? -13.197 -2.180 5.622 1.00 91.81 73 LYS A CA 1
ATOM 566 C C . LYS A 1 73 ? -13.066 -1.331 6.874 1.00 91.81 73 LYS A C 1
ATOM 568 O O . LYS A 1 73 ? -11.944 -1.011 7.274 1.00 91.81 73 LYS A O 1
ATOM 573 N N . ASN A 1 74 ? -14.183 -1.045 7.534 1.00 88.88 74 ASN A N 1
ATOM 574 C CA . ASN A 1 74 ? -14.237 -0.175 8.705 1.00 88.88 74 ASN A CA 1
ATOM 575 C C . ASN A 1 74 ? -13.491 1.151 8.462 1.00 88.88 74 ASN A C 1
ATOM 577 O O . ASN A 1 74 ? -12.635 1.536 9.263 1.00 88.88 74 ASN A O 1
ATOM 581 N N . GLU A 1 75 ? -13.767 1.794 7.321 1.00 87.56 75 GLU A N 1
ATOM 582 C CA . GLU A 1 75 ? -13.177 3.086 6.921 1.00 87.56 75 GLU A CA 1
ATOM 583 C C . GLU A 1 75 ? -11.638 3.065 6.728 1.00 87.56 75 GLU A C 1
ATOM 585 O O . GLU A 1 75 ? -11.003 4.119 6.686 1.00 87.56 75 GLU A O 1
ATOM 590 N N . LYS A 1 76 ? -11.010 1.884 6.608 1.00 90.62 76 LYS A N 1
ATOM 591 C CA . LYS A 1 76 ? -9.552 1.721 6.432 1.00 90.62 76 LYS A CA 1
ATOM 592 C C . LYS A 1 76 ? -9.204 0.788 5.283 1.00 90.62 76 LYS A C 1
ATOM 594 O O . LYS A 1 76 ? -9.937 -0.159 4.996 1.00 90.62 76 LYS A O 1
ATOM 599 N N . ILE A 1 77 ? -8.036 0.995 4.676 1.00 94.06 77 ILE A N 1
ATOM 600 C CA . ILE A 1 77 ? -7.481 0.064 3.689 1.00 94.06 77 ILE A CA 1
ATOM 601 C C . ILE A 1 77 ? -7.122 -1.242 4.399 1.00 94.06 77 ILE A C 1
ATOM 603 O O . ILE A 1 77 ? -6.285 -1.255 5.301 1.00 94.06 77 ILE A O 1
ATOM 607 N N . SER A 1 78 ? -7.758 -2.330 3.982 1.00 95.12 78 SER A N 1
ATOM 608 C CA . SER A 1 78 ? -7.541 -3.677 4.512 1.00 95.12 78 SER A CA 1
ATOM 609 C C . SER A 1 78 ? -6.652 -4.536 3.617 1.00 95.12 78 SER A C 1
ATOM 611 O O . SER A 1 78 ? -5.954 -5.406 4.129 1.00 95.12 78 SER A O 1
ATOM 613 N N . ASP A 1 79 ? -6.670 -4.288 2.305 1.00 97.44 79 ASP A N 1
ATOM 614 C CA . ASP A 1 79 ? -5.865 -5.020 1.331 1.00 97.44 79 ASP A CA 1
ATOM 615 C C . ASP A 1 79 ? -5.634 -4.190 0.062 1.00 97.44 79 ASP A C 1
ATOM 617 O O . ASP A 1 79 ? -6.443 -3.316 -0.278 1.00 97.44 79 ASP A O 1
ATOM 621 N N . ILE A 1 80 ? -4.530 -4.473 -0.631 1.00 97.94 80 ILE A N 1
ATOM 622 C CA . ILE A 1 80 ? -4.156 -3.844 -1.899 1.00 97.94 80 ILE A CA 1
ATOM 623 C C . ILE A 1 80 ? -3.571 -4.901 -2.830 1.00 97.94 80 ILE A C 1
ATOM 625 O O . ILE A 1 80 ? -2.579 -5.556 -2.509 1.00 97.94 80 ILE A O 1
ATOM 629 N N . LYS A 1 81 ? -4.117 -4.987 -4.041 1.00 97.50 81 LYS A N 1
ATOM 630 C CA . LYS A 1 81 ? -3.638 -5.880 -5.093 1.00 97.50 81 LYS A CA 1
ATOM 631 C C . LYS A 1 81 ? -3.339 -5.103 -6.365 1.00 97.50 81 LYS A C 1
ATOM 633 O O . LYS A 1 81 ? -4.205 -4.428 -6.914 1.00 97.50 81 LYS A O 1
ATOM 638 N N . LEU A 1 82 ? -2.123 -5.246 -6.887 1.00 97.00 82 LEU A N 1
ATOM 639 C CA . LEU A 1 82 ? -1.803 -4.760 -8.228 1.00 97.00 82 LEU A CA 1
ATOM 640 C C . LEU A 1 82 ? -2.345 -5.746 -9.264 1.00 97.00 82 LEU A C 1
ATOM 642 O O . LEU A 1 82 ? -1.896 -6.889 -9.337 1.00 97.00 82 LEU A O 1
ATOM 646 N N . THR A 1 83 ? -3.335 -5.312 -10.039 1.00 97.31 83 THR A N 1
ATOM 647 C CA . THR A 1 83 ? -3.985 -6.126 -11.079 1.00 97.31 83 THR A CA 1
ATOM 648 C C . THR A 1 83 ? -3.373 -5.903 -12.459 1.00 97.31 83 THR A C 1
ATOM 650 O O . THR A 1 83 ? -3.438 -6.790 -13.306 1.00 97.31 83 THR A O 1
ATOM 653 N N . GLU A 1 84 ? -2.726 -4.756 -12.672 1.00 97.38 84 GLU A N 1
ATOM 654 C CA . GLU A 1 84 ? -1.948 -4.452 -13.873 1.00 97.38 84 GLU A CA 1
ATOM 655 C C . GLU A 1 84 ? -0.662 -3.729 -13.464 1.00 97.38 84 GLU A C 1
ATOM 657 O O . GLU A 1 84 ? -0.702 -2.764 -12.696 1.00 97.38 84 GLU A O 1
ATOM 662 N N . PHE A 1 85 ? 0.478 -4.197 -13.972 1.00 96.75 85 PHE A N 1
ATOM 663 C CA . PHE A 1 85 ? 1.773 -3.554 -13.779 1.00 96.75 85 PHE A CA 1
ATOM 664 C C . PHE A 1 85 ? 2.691 -3.840 -14.979 1.00 96.75 85 PHE A C 1
ATOM 666 O O . PHE A 1 85 ? 2.880 -5.011 -15.321 1.00 96.75 85 PHE A O 1
ATOM 673 N N . PRO A 1 86 ? 3.299 -2.823 -15.620 1.00 96.06 86 PRO A N 1
ATOM 674 C CA . PRO A 1 86 ? 4.174 -3.049 -16.765 1.00 96.06 86 PRO A CA 1
ATOM 675 C C . PRO A 1 86 ? 5.458 -3.803 -16.376 1.00 96.06 86 PRO A C 1
ATOM 677 O O . PRO A 1 86 ? 6.261 -3.280 -15.597 1.00 96.06 86 PRO A O 1
ATOM 680 N N . PRO A 1 87 ? 5.740 -4.988 -16.956 1.00 94.62 87 PRO A N 1
ATOM 681 C CA . PRO A 1 87 ? 6.908 -5.793 -16.583 1.00 94.62 87 PRO A CA 1
ATOM 682 C C . PRO A 1 87 ? 8.236 -5.098 -16.905 1.00 94.62 87 PRO A C 1
ATOM 684 O O . PRO A 1 87 ? 9.255 -5.378 -16.278 1.00 94.62 87 PRO A O 1
ATOM 687 N N . LYS A 1 88 ? 8.223 -4.150 -17.851 1.00 94.88 88 LYS A N 1
ATOM 688 C CA . LYS A 1 88 ? 9.392 -3.362 -18.239 1.00 94.88 88 LYS A CA 1
ATOM 689 C C . LYS A 1 88 ? 10.037 -2.644 -17.047 1.00 94.88 88 LYS A C 1
ATOM 691 O O . LYS A 1 88 ? 11.256 -2.662 -16.943 1.00 94.88 88 LYS A O 1
ATOM 696 N N . TYR A 1 89 ? 9.241 -2.113 -16.117 1.00 93.94 89 TYR A N 1
ATOM 697 C CA . TYR A 1 89 ? 9.775 -1.444 -14.929 1.00 93.94 89 TYR A CA 1
ATOM 698 C C . TYR A 1 89 ? 10.572 -2.392 -14.029 1.00 93.94 89 TYR A C 1
ATOM 700 O O . TYR A 1 89 ? 11.641 -2.021 -13.557 1.00 93.94 89 TYR A O 1
ATOM 708 N N . ILE A 1 90 ? 10.104 -3.633 -13.848 1.00 94.06 90 ILE A N 1
ATOM 709 C CA . ILE A 1 90 ? 10.851 -4.653 -13.098 1.00 94.06 90 ILE A CA 1
ATOM 710 C C . ILE A 1 90 ? 12.126 -5.068 -13.840 1.00 94.06 90 ILE A C 1
ATOM 712 O O . ILE A 1 90 ? 13.155 -5.305 -13.215 1.00 94.06 90 ILE A O 1
ATOM 716 N N . ASN A 1 91 ? 12.065 -5.182 -15.168 1.00 94.38 91 ASN A N 1
ATOM 717 C CA . ASN A 1 91 ? 13.221 -5.584 -15.969 1.00 94.38 91 ASN A CA 1
ATOM 718 C C . ASN A 1 91 ? 14.336 -4.530 -15.939 1.00 94.38 91 ASN A C 1
ATOM 720 O O . ASN A 1 91 ? 15.508 -4.888 -15.880 1.00 94.38 91 ASN A O 1
ATOM 724 N N . GLU A 1 92 ? 13.975 -3.245 -15.970 1.00 92.62 92 GLU A N 1
ATOM 725 C CA . GLU A 1 92 ? 14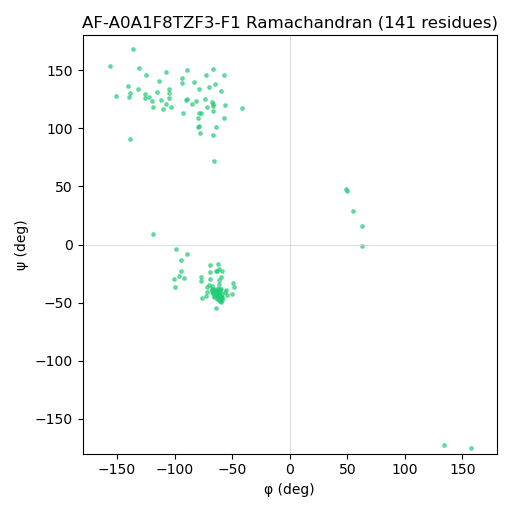.924 -2.128 -15.886 1.00 92.62 92 GLU A CA 1
ATOM 726 C C . GLU A 1 92 ? 15.422 -1.892 -14.459 1.00 92.62 92 GLU A C 1
ATOM 728 O O . GLU A 1 92 ? 16.566 -1.479 -14.266 1.00 92.62 92 GLU A O 1
ATOM 733 N N . ASN A 1 93 ? 14.584 -2.172 -13.457 1.00 92.31 93 ASN A N 1
ATOM 734 C CA . ASN A 1 93 ? 14.956 -2.063 -12.057 1.00 92.31 93 ASN A CA 1
ATOM 735 C C . ASN A 1 93 ? 14.416 -3.240 -11.218 1.00 92.31 93 ASN A C 1
ATOM 737 O O . ASN A 1 93 ? 13.313 -3.163 -10.666 1.00 92.31 93 ASN A O 1
ATOM 741 N N . PRO A 1 94 ? 15.204 -4.322 -11.074 1.00 93.12 94 PRO A N 1
ATOM 742 C CA . PRO A 1 94 ? 14.785 -5.514 -10.344 1.00 93.12 94 PRO A CA 1
ATOM 743 C C . PRO A 1 94 ? 14.477 -5.295 -8.858 1.00 93.12 94 PRO A C 1
ATOM 745 O O . PRO A 1 94 ? 13.732 -6.100 -8.301 1.00 93.12 94 PRO A O 1
ATOM 748 N N . THR A 1 95 ? 14.984 -4.227 -8.221 1.00 91.94 95 THR A N 1
ATOM 749 C CA . THR A 1 95 ? 14.727 -3.954 -6.788 1.00 91.94 95 THR A CA 1
ATOM 750 C C . THR A 1 95 ? 13.248 -3.696 -6.502 1.00 91.94 95 THR A C 1
ATOM 752 O O . THR A 1 95 ? 12.766 -3.961 -5.403 1.00 91.94 95 THR A O 1
ATOM 755 N N . LEU A 1 96 ? 12.484 -3.280 -7.520 1.00 92.44 96 LEU A N 1
ATOM 756 C CA . LEU A 1 96 ? 11.035 -3.106 -7.430 1.00 92.44 96 LEU A CA 1
ATOM 757 C C . LEU A 1 96 ? 10.292 -4.396 -7.053 1.00 92.44 96 LEU A C 1
ATOM 759 O O . LEU A 1 96 ? 9.188 -4.304 -6.522 1.00 92.44 96 LEU A O 1
ATOM 763 N N . LYS A 1 97 ? 10.868 -5.584 -7.293 1.00 93.00 97 LYS A N 1
ATOM 764 C CA . LYS A 1 97 ? 10.249 -6.855 -6.876 1.00 93.00 97 LYS A CA 1
ATOM 765 C C . LYS A 1 97 ? 10.070 -6.944 -5.362 1.00 93.00 97 LYS A C 1
ATOM 767 O O . LYS A 1 97 ? 9.075 -7.509 -4.921 1.00 93.00 97 LYS A O 1
ATOM 772 N N . ASP A 1 98 ? 10.998 -6.361 -4.610 1.00 92.12 98 ASP A N 1
ATOM 773 C CA . ASP A 1 98 ? 11.006 -6.396 -3.148 1.00 92.12 98 ASP A CA 1
ATOM 774 C C . ASP A 1 98 ? 10.431 -5.098 -2.559 1.00 92.12 98 ASP A C 1
ATOM 776 O O . ASP A 1 98 ? 9.675 -5.126 -1.586 1.00 92.12 98 ASP A O 1
ATOM 780 N N . GLU A 1 99 ? 10.707 -3.952 -3.191 1.00 91.81 99 GLU A N 1
ATOM 781 C CA . GLU A 1 99 ? 10.221 -2.650 -2.721 1.00 91.81 99 GLU A CA 1
ATOM 782 C C . GLU A 1 99 ? 8.706 -2.474 -2.893 1.00 91.81 99 GLU A C 1
ATOM 784 O O . GLU A 1 99 ? 8.072 -1.850 -2.044 1.00 91.81 99 GLU A O 1
ATOM 789 N N . ILE A 1 100 ? 8.096 -3.023 -3.954 1.00 94.06 100 ILE A N 1
ATOM 790 C CA . ILE A 1 100 ? 6.646 -2.892 -4.168 1.00 94.06 100 ILE A CA 1
ATOM 791 C C . ILE A 1 100 ? 5.853 -3.589 -3.050 1.00 94.06 100 ILE A C 1
ATOM 793 O O . ILE A 1 100 ? 5.040 -2.908 -2.424 1.00 94.06 100 ILE A O 1
ATOM 797 N N . PRO A 1 101 ? 6.061 -4.887 -2.741 1.00 93.94 101 PRO A N 1
ATOM 798 C CA . PRO A 1 101 ? 5.358 -5.539 -1.636 1.00 93.94 101 PRO A CA 1
ATOM 799 C C . PRO A 1 101 ? 5.552 -4.820 -0.300 1.00 93.94 101 PRO A C 1
ATOM 801 O O . PRO A 1 101 ? 4.584 -4.639 0.439 1.00 93.94 101 PRO A O 1
ATOM 804 N N . GLN A 1 102 ? 6.774 -4.357 -0.015 1.00 92.38 102 GLN A N 1
ATOM 805 C CA . GLN A 1 102 ? 7.068 -3.617 1.210 1.00 92.38 102 GLN A CA 1
ATOM 806 C C . GLN A 1 102 ? 6.312 -2.283 1.266 1.00 92.38 10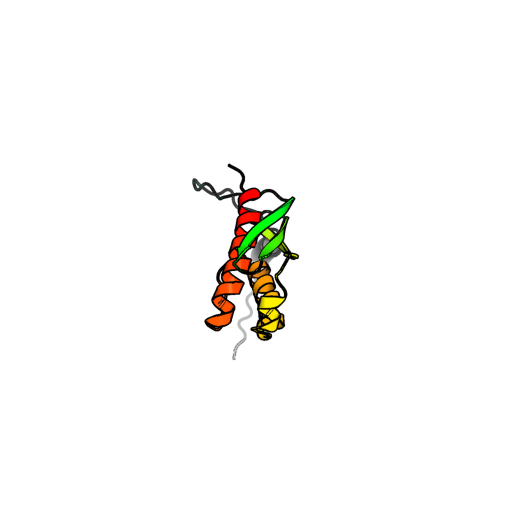2 GLN A C 1
ATOM 808 O O . GLN A 1 102 ? 5.736 -1.939 2.298 1.00 92.38 102 GLN A O 1
ATOM 813 N N . HIS A 1 103 ? 6.272 -1.546 0.154 1.00 92.81 103 HIS A N 1
ATOM 814 C CA . HIS A 1 103 ? 5.521 -0.297 0.044 1.00 92.81 103 HIS A CA 1
ATOM 815 C C . HIS A 1 103 ? 4.022 -0.525 0.252 1.00 92.81 103 HIS A C 1
ATOM 817 O O . HIS A 1 103 ? 3.409 0.162 1.063 1.00 92.81 103 HIS A O 1
ATOM 823 N N . LEU A 1 104 ? 3.432 -1.530 -0.407 1.00 94.75 104 LEU A N 1
ATOM 824 C CA . LEU A 1 104 ? 2.015 -1.873 -0.228 1.00 94.75 104 LEU A CA 1
ATOM 825 C C . LEU A 1 104 ? 1.700 -2.259 1.222 1.00 94.75 104 LEU A C 1
ATOM 827 O O . LEU A 1 104 ? 0.707 -1.792 1.780 1.00 94.75 104 LEU A O 1
ATOM 831 N N . TYR A 1 105 ? 2.563 -3.061 1.851 1.00 93.06 105 TYR A N 1
ATOM 832 C CA . TYR A 1 105 ? 2.432 -3.419 3.261 1.00 93.06 105 TYR A CA 1
ATOM 833 C C . TYR A 1 105 ? 2.450 -2.178 4.161 1.00 93.06 105 TYR A C 1
ATOM 835 O O . TYR A 1 105 ? 1.582 -2.033 5.022 1.00 93.06 105 TYR A O 1
ATOM 843 N N . ASN A 1 106 ? 3.384 -1.253 3.931 1.00 91.44 106 ASN A N 1
ATOM 844 C CA . ASN A 1 106 ? 3.473 -0.008 4.691 1.00 91.44 106 ASN A CA 1
ATOM 845 C C . ASN A 1 106 ? 2.216 0.858 4.515 1.00 91.44 106 ASN A C 1
ATOM 847 O O . ASN A 1 106 ? 1.720 1.396 5.505 1.00 91.44 106 ASN A O 1
ATOM 851 N N . VAL A 1 107 ? 1.659 0.943 3.301 1.00 92.69 107 VAL A N 1
ATOM 852 C CA . VAL A 1 107 ? 0.395 1.658 3.050 1.00 92.69 107 VAL A CA 1
ATOM 853 C C . VAL A 1 107 ? -0.751 1.033 3.849 1.00 92.69 107 VAL A C 1
ATOM 855 O O . VAL A 1 107 ? -1.507 1.751 4.498 1.00 92.69 107 VAL A O 1
ATOM 858 N N . ILE A 1 108 ? -0.863 -0.298 3.867 1.00 93.19 108 ILE A N 1
ATOM 859 C CA . ILE A 1 108 ? -1.912 -1.000 4.624 1.00 93.19 108 ILE A CA 1
ATOM 860 C C . ILE A 1 108 ? -1.729 -0.804 6.137 1.00 93.19 108 ILE A C 1
ATOM 862 O O . ILE A 1 108 ? -2.693 -0.523 6.845 1.00 93.19 108 ILE A O 1
ATOM 866 N N . GLN A 1 109 ? -0.511 -0.928 6.664 1.00 91.19 109 GLN A N 1
ATOM 867 C CA . GLN A 1 109 ? -0.285 -0.827 8.110 1.00 91.19 109 GLN A CA 1
ATOM 868 C C . GLN A 1 109 ? -0.414 0.604 8.631 1.00 91.19 109 GLN A C 1
ATOM 870 O O . GLN A 1 109 ? -1.044 0.837 9.664 1.00 91.19 109 GLN A O 1
ATOM 875 N N . ASN A 1 110 ? 0.171 1.562 7.914 1.00 89.62 110 ASN A N 1
ATOM 876 C CA . ASN A 1 110 ? 0.287 2.937 8.390 1.00 89.62 110 ASN A CA 1
ATOM 877 C C . ASN A 1 110 ? -0.855 3.826 7.896 1.00 89.62 110 ASN A C 1
ATOM 879 O O . ASN A 1 110 ? -1.018 4.928 8.412 1.00 89.62 110 ASN A O 1
ATOM 883 N N . GLN A 1 111 ? -1.636 3.360 6.912 1.00 88.44 111 GLN A N 1
ATOM 884 C CA . GLN A 1 111 ? -2.632 4.171 6.203 1.00 88.44 111 GLN A CA 1
ATOM 885 C C . GLN A 1 111 ? -2.004 5.446 5.610 1.00 88.44 111 GLN A C 1
ATOM 887 O O . GLN A 1 111 ? -2.660 6.478 5.478 1.00 88.44 111 GLN A O 1
ATOM 892 N N . ASP A 1 112 ? -0.713 5.367 5.272 1.00 79.88 112 ASP A N 1
ATOM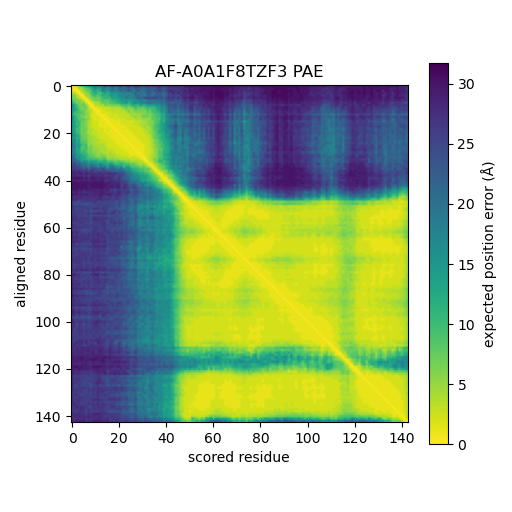 893 C CA . ASP A 1 112 ? 0.073 6.454 4.705 1.00 79.88 112 ASP A CA 1
ATOM 894 C C . ASP A 1 112 ? 0.477 6.107 3.273 1.00 79.88 112 ASP A C 1
ATOM 896 O O . ASP A 1 112 ? 0.817 4.976 2.941 1.00 79.88 112 ASP A O 1
ATOM 900 N N . PHE A 1 113 ? 0.431 7.111 2.414 1.00 80.62 113 PHE A N 1
ATOM 901 C CA . PHE A 1 113 ? 0.683 7.020 0.987 1.00 80.62 113 PHE A CA 1
ATOM 902 C C . PHE A 1 113 ? 2.110 7.449 0.616 1.00 80.62 113 PHE A C 1
ATOM 904 O O . PHE A 1 113 ? 2.475 7.396 -0.563 1.00 80.62 113 PHE A O 1
ATOM 911 N N . VAL A 1 114 ? 2.906 7.919 1.578 1.00 75.25 114 VAL A N 1
ATOM 912 C CA . VAL A 1 114 ? 4.289 8.350 1.348 1.00 75.25 114 VAL A CA 1
ATOM 913 C C . VAL A 1 114 ? 5.198 7.130 1.127 1.00 75.25 114 VAL A C 1
ATOM 915 O O . VAL A 1 114 ? 5.255 6.253 1.985 1.00 75.25 114 VAL A O 1
ATOM 918 N N . PRO A 1 115 ? 5.946 7.055 0.009 1.00 67.88 115 PRO A N 1
ATOM 919 C CA . PRO A 1 115 ? 6.963 6.021 -0.158 1.00 67.88 115 PRO A CA 1
ATOM 920 C C . PRO A 1 115 ? 8.104 6.226 0.844 1.00 67.88 115 PRO A C 1
ATOM 922 O O . PRO A 1 115 ? 8.819 7.226 0.773 1.00 67.88 115 PRO A O 1
ATOM 925 N N . SER A 1 116 ? 8.285 5.286 1.773 1.00 60.09 116 SER A N 1
ATOM 926 C CA . SER A 1 116 ? 9.404 5.282 2.723 1.00 60.09 116 SER A CA 1
ATOM 927 C C . SER A 1 116 ? 10.686 4.774 2.052 1.00 60.09 116 SER A C 1
ATOM 929 O O . SER A 1 116 ? 10.638 3.745 1.385 1.00 60.09 116 SER A O 1
ATOM 931 N N . ASP A 1 117 ? 11.816 5.459 2.251 1.00 61.62 117 ASP A N 1
ATOM 932 C CA . ASP A 1 117 ? 13.178 4.970 1.952 1.00 61.62 117 ASP A CA 1
ATOM 933 C C . ASP A 1 117 ? 13.407 4.366 0.551 1.00 61.62 117 ASP A C 1
ATOM 935 O O . ASP A 1 117 ? 14.046 3.328 0.394 1.00 61.62 117 ASP A O 1
ATOM 939 N N . SER A 1 118 ? 12.923 5.035 -0.499 1.00 62.31 118 SER A N 1
ATOM 940 C CA . SER A 1 118 ? 13.155 4.606 -1.887 1.00 62.31 118 SER A CA 1
ATOM 941 C C . SER A 1 118 ? 14.375 5.283 -2.520 1.00 62.31 118 SER A C 1
ATOM 943 O O . SER A 1 118 ? 14.640 6.469 -2.302 1.00 62.31 118 SER A O 1
ATOM 945 N N . THR A 1 119 ? 15.124 4.546 -3.347 1.00 67.62 119 THR A N 1
ATOM 946 C CA . THR A 1 119 ? 16.137 5.162 -4.222 1.00 67.62 119 THR A CA 1
ATOM 947 C C . THR A 1 119 ? 15.435 6.038 -5.262 1.00 67.62 119 THR A C 1
ATOM 949 O O . THR A 1 119 ? 14.325 5.720 -5.681 1.00 67.62 119 THR A O 1
ATOM 952 N N . LYS A 1 120 ? 16.078 7.113 -5.753 1.00 69.44 120 LYS A N 1
ATOM 953 C CA . LYS A 1 120 ? 15.459 8.031 -6.740 1.00 69.44 120 LYS A CA 1
ATOM 954 C C . LYS A 1 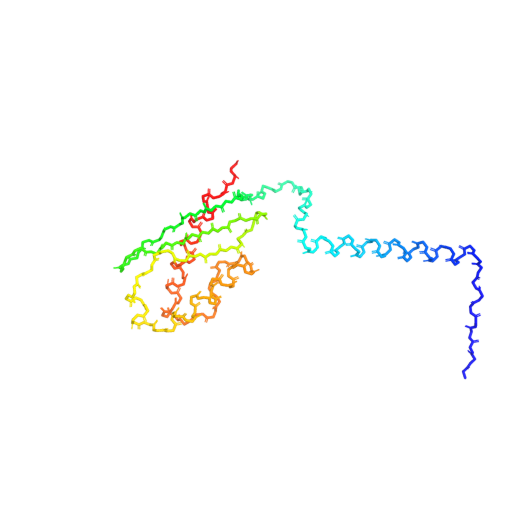120 ? 14.816 7.303 -7.933 1.00 69.44 120 LYS A C 1
ATOM 956 O O . LYS A 1 120 ? 13.805 7.765 -8.457 1.00 69.44 120 LYS A O 1
ATOM 961 N N . ASN A 1 121 ? 15.390 6.168 -8.338 1.00 68.25 121 ASN A N 1
ATOM 962 C CA . ASN A 1 121 ? 14.932 5.386 -9.482 1.00 68.25 121 ASN A CA 1
ATOM 963 C C . ASN A 1 121 ? 13.671 4.554 -9.182 1.00 68.25 121 ASN A C 1
ATOM 965 O O . ASN A 1 121 ? 12.886 4.318 -10.098 1.00 68.25 121 ASN A O 1
ATOM 969 N N . THR A 1 122 ? 13.430 4.139 -7.934 1.00 84.00 122 THR A N 1
ATOM 970 C CA . THR A 1 122 ? 12.189 3.447 -7.538 1.00 84.00 122 THR A CA 1
ATOM 971 C C . THR A 1 122 ? 11.112 4.404 -7.046 1.00 84.00 122 THR A C 1
ATOM 973 O O . THR A 1 122 ? 9.930 4.155 -7.296 1.00 84.00 122 THR A O 1
ATOM 976 N N . THR A 1 123 ? 11.492 5.550 -6.464 1.00 89.31 123 THR A N 1
ATOM 977 C CA . THR A 1 123 ? 10.561 6.582 -5.974 1.00 89.31 123 THR A CA 1
ATOM 978 C C . THR A 1 123 ? 9.518 6.969 -7.022 1.00 89.31 123 THR A C 1
ATOM 980 O O . THR A 1 123 ? 8.338 7.108 -6.704 1.00 89.31 123 THR A O 1
ATOM 983 N N . TYR A 1 124 ? 9.925 7.125 -8.288 1.00 90.62 124 TYR A N 1
ATOM 984 C CA . TYR A 1 124 ? 9.000 7.465 -9.372 1.00 90.62 124 TYR A CA 1
ATOM 985 C C . TYR A 1 124 ? 7.889 6.416 -9.536 1.00 90.62 124 TYR A C 1
ATOM 987 O O . TYR A 1 124 ? 6.712 6.772 -9.585 1.00 90.62 124 TYR A O 1
ATOM 995 N N . ILE A 1 125 ? 8.245 5.130 -9.574 1.00 93.25 125 ILE A N 1
ATOM 996 C CA . ILE A 1 125 ? 7.287 4.036 -9.776 1.00 93.25 125 ILE A CA 1
ATOM 997 C C . ILE A 1 125 ? 6.418 3.819 -8.541 1.00 93.25 125 ILE A C 1
ATOM 999 O O . ILE A 1 125 ? 5.202 3.679 -8.677 1.00 93.25 125 ILE A O 1
ATOM 1003 N N . LEU A 1 126 ? 6.996 3.884 -7.340 1.00 94.06 126 LEU A N 1
ATOM 1004 C CA . LEU A 1 126 ? 6.229 3.796 -6.096 1.00 94.06 126 LEU A CA 1
ATOM 1005 C C . LEU A 1 126 ? 5.210 4.937 -5.983 1.00 94.06 126 LEU A C 1
ATOM 1007 O O . LEU A 1 126 ? 4.064 4.699 -5.614 1.00 94.06 126 LEU A O 1
ATOM 1011 N N . ASN A 1 127 ? 5.563 6.151 -6.417 1.00 93.06 127 ASN A N 1
ATOM 1012 C CA . ASN A 1 127 ? 4.614 7.264 -6.498 1.00 93.06 127 ASN A CA 1
ATOM 1013 C C . ASN A 1 127 ? 3.464 6.994 -7.475 1.00 93.06 127 ASN A C 1
ATOM 1015 O O . ASN A 1 127 ? 2.328 7.391 -7.212 1.00 93.06 127 ASN A O 1
ATOM 1019 N N . LYS A 1 128 ? 3.729 6.335 -8.609 1.00 95.12 128 LYS A N 1
ATOM 1020 C CA . LYS A 1 128 ? 2.681 5.960 -9.571 1.00 95.12 128 LYS A CA 1
ATOM 1021 C C . LYS A 1 128 ? 1.742 4.898 -9.003 1.00 95.12 128 LYS A C 1
ATOM 1023 O O . LYS A 1 128 ? 0.529 5.034 -9.141 1.00 95.12 128 LYS A O 1
ATOM 1028 N N . ILE A 1 129 ? 2.280 3.911 -8.289 1.00 96.06 129 ILE A N 1
ATOM 1029 C CA . ILE A 1 129 ? 1.484 2.933 -7.536 1.00 96.06 129 ILE A CA 1
ATOM 1030 C C . ILE A 1 129 ? 0.635 3.639 -6.474 1.00 96.06 129 ILE A C 1
ATOM 1032 O O . ILE A 1 129 ? -0.576 3.444 -6.436 1.00 96.06 129 ILE A O 1
ATOM 1036 N N . THR A 1 130 ? 1.233 4.526 -5.674 1.00 95.38 130 THR A N 1
ATOM 1037 C CA . THR A 1 130 ? 0.511 5.335 -4.684 1.00 95.38 130 THR A CA 1
ATOM 1038 C C . THR A 1 130 ? -0.641 6.111 -5.319 1.00 95.38 130 THR A C 1
ATOM 1040 O O . THR A 1 130 ? -1.731 6.152 -4.755 1.00 95.38 130 THR A O 1
ATOM 1043 N N . LYS A 1 131 ? -0.432 6.723 -6.489 1.00 95.50 131 LYS A N 1
ATOM 1044 C CA . LYS A 1 131 ? -1.497 7.435 -7.209 1.00 95.50 131 LYS A CA 1
ATOM 1045 C C . LYS A 1 131 ? -2.621 6.502 -7.640 1.00 95.50 131 LYS A C 1
ATOM 1047 O O . LYS A 1 131 ? -3.778 6.847 -7.439 1.00 95.50 131 LYS A O 1
ATOM 1052 N N . ALA A 1 132 ? -2.301 5.320 -8.164 1.00 97.50 132 ALA A N 1
ATOM 1053 C CA . ALA A 1 132 ? -3.321 4.327 -8.491 1.00 97.50 132 ALA A CA 1
ATOM 1054 C C . ALA A 1 132 ? -4.131 3.930 -7.245 1.00 97.50 132 ALA A C 1
ATOM 1056 O O . ALA A 1 132 ? -5.353 3.888 -7.313 1.00 97.50 132 ALA A O 1
ATOM 1057 N N . ILE A 1 133 ? -3.481 3.719 -6.096 1.00 96.88 133 ILE A N 1
ATOM 1058 C CA . ILE A 1 133 ? -4.167 3.406 -4.831 1.00 96.88 133 ILE A CA 1
ATOM 1059 C C . ILE A 1 133 ? -5.062 4.577 -4.398 1.00 96.88 133 ILE A C 1
ATOM 1061 O O . ILE A 1 133 ? -6.227 4.358 -4.082 1.00 96.88 133 ILE A O 1
ATOM 1065 N N . ARG A 1 134 ? -4.564 5.822 -4.431 1.00 94.75 134 ARG A N 1
ATOM 1066 C CA . ARG A 1 134 ? -5.364 7.017 -4.099 1.00 94.75 134 ARG A CA 1
ATOM 1067 C C . ARG A 1 134 ? -6.585 7.151 -4.997 1.00 94.75 134 ARG A C 1
ATOM 1069 O O . ARG A 1 134 ? -7.681 7.296 -4.483 1.00 94.75 134 ARG A O 1
ATOM 1076 N N . ASN A 1 135 ? -6.425 6.966 -6.306 1.00 95.50 135 ASN A N 1
ATOM 1077 C CA . ASN A 1 135 ? -7.545 6.996 -7.247 1.00 95.50 135 ASN A CA 1
ATOM 1078 C C . ASN A 1 135 ? -8.613 5.932 -6.926 1.00 95.50 135 ASN A C 1
ATOM 1080 O O . ASN A 1 135 ? -9.774 6.119 -7.279 1.00 95.50 135 ASN A O 1
ATOM 1084 N N . ALA A 1 136 ? -8.239 4.806 -6.303 1.00 96.31 136 ALA A N 1
ATOM 1085 C CA . ALA A 1 136 ? -9.193 3.811 -5.813 1.00 96.31 136 ALA A CA 1
ATOM 1086 C C . ALA A 1 136 ? -9.881 4.285 -4.522 1.00 96.31 136 ALA A C 1
ATOM 1088 O O . ALA A 1 136 ? -11.099 4.204 -4.404 1.00 96.31 136 ALA A O 1
ATOM 1089 N N . VAL A 1 137 ? -9.108 4.809 -3.567 1.00 93.81 137 VAL A N 1
ATOM 1090 C CA . VAL A 1 137 ? -9.613 5.309 -2.278 1.00 93.81 137 VAL A CA 1
ATOM 1091 C C . VAL A 1 137 ? -10.549 6.502 -2.470 1.00 93.81 137 VAL A C 1
ATOM 1093 O O . VAL A 1 137 ? -11.597 6.555 -1.834 1.00 93.81 137 VAL A O 1
ATOM 1096 N N . ASP A 1 138 ? -10.248 7.406 -3.396 1.00 93.12 138 ASP A N 1
ATOM 1097 C CA . ASP A 1 138 ? -11.078 8.575 -3.685 1.00 93.12 138 ASP A CA 1
ATOM 1098 C C . ASP A 1 138 ? -12.479 8.175 -4.180 1.00 93.12 138 ASP A C 1
ATOM 1100 O O . ASP A 1 138 ? -13.461 8.844 -3.876 1.00 93.12 138 ASP A O 1
ATOM 1104 N N . GLN A 1 139 ? -12.616 7.031 -4.862 1.00 92.56 139 GLN A N 1
ATOM 1105 C CA . GLN A 1 139 ? -13.927 6.501 -5.275 1.00 92.56 139 GLN A CA 1
ATOM 1106 C C . GLN A 1 139 ? -14.778 6.005 -4.100 1.00 92.56 139 GLN A C 1
ATOM 1108 O O . GLN A 1 139 ? -15.988 5.823 -4.245 1.00 92.56 139 GLN A O 1
ATOM 1113 N N . SER A 1 140 ? -14.156 5.757 -2.950 1.00 90.25 140 SER A N 1
ATOM 1114 C CA . SER A 1 140 ? -14.848 5.329 -1.737 1.00 90.25 140 SER A CA 1
ATOM 1115 C C . SER A 1 140 ? -15.318 6.496 -0.869 1.00 90.25 140 SER A C 1
ATOM 1117 O O . SER A 1 140 ? -16.052 6.265 0.091 1.00 90.25 140 SER A O 1
ATOM 1119 N N . LEU A 1 141 ? -14.922 7.734 -1.185 1.00 88.38 141 LEU A N 1
ATOM 1120 C CA . LEU A 1 141 ? -15.292 8.916 -0.410 1.00 88.38 141 LEU A CA 1
ATOM 1121 C C . LEU A 1 141 ? -16.816 9.094 -0.352 1.00 88.38 141 LEU A C 1
ATOM 1123 O O . LEU A 1 141 ? -17.525 9.006 -1.357 1.00 88.38 141 LEU A O 1
ATOM 1127 N N . ILE A 1 142 ? -17.321 9.329 0.858 1.00 77.62 142 ILE A N 1
ATOM 1128 C CA . ILE A 1 142 ? -18.701 9.740 1.111 1.00 77.62 142 ILE A CA 1
ATOM 1129 C C . ILE A 1 142 ? -18.715 11.270 1.148 1.00 77.62 142 ILE A C 1
ATOM 1131 O O . ILE A 1 142 ? -18.116 11.857 2.050 1.00 77.62 142 ILE A O 1
ATOM 1135 N N . GLU A 1 143 ? -19.369 11.888 0.165 1.00 60.00 143 GLU A N 1
ATOM 1136 C CA . GLU A 1 143 ? -19.713 13.319 0.168 1.00 60.00 143 GLU A CA 1
ATOM 1137 C C . GLU A 1 143 ? -20.881 13.630 1.115 1.00 60.00 143 GLU A C 1
ATOM 1139 O O . GLU A 1 143 ? -21.806 12.785 1.221 1.00 60.00 143 GLU A O 1
#

Solvent-accessible surface area (backbone atoms only — not comparable to full-atom values): 8422 Å² total; per-residue (Å²): 135,84,85,82,80,79,88,73,51,74,70,57,51,50,50,52,52,52,53,51,51,53,51,51,51,51,51,49,51,53,54,50,50,73,77,39,90,74,76,72,91,68,80,94,62,89,71,85,42,41,51,63,45,79,31,73,8,67,28,84,52,100,76,44,52,35,27,22,39,35,32,29,49,93,64,34,62,71,45,78,43,78,79,36,69,47,64,64,58,41,73,79,39,61,65,48,70,60,49,48,59,53,49,53,50,47,28,46,74,68,74,42,76,74,82,76,94,58,55,82,84,49,41,60,56,52,50,45,50,38,47,3,43,46,50,11,53,62,73,26,55,57,131

Nearest PDB structures (foldseek):
  8p2b-assembly2_B  TM=7.741E-01  e=2.221E-04  Clostridiaceae bacterium
  3vf6-assembly1_A  TM=3.809E-01  e=9.531E-01  Homo sapiens
  8x2j-assembly1_B  TM=4.635E-01  e=2.569E+00  Chloroflexus aurantiacus J-10-fl
  6ro0-assembly1_I  TM=2.981E-01  e=2.269E+00  Bordetella pertussis
  7ob3-assembly1_A-2  TM=1.811E-01  e=6.572E-01  Homo sapiens

Sequence (143 aa):
MRPKIIIITKKRLMMYAALLLILVIAALILFTMRSSGVGLPSSGYTYLKYKDGTFVGNEKTEHGNIRAEVIIKNEKISDIKLTEFPPKYINENPTLKDEIPQHLYNVIQNQDFVPSDSTKNTTYILNKITKAIRNAVDQSLIE

Radius of gyration: 24.91 Å; Cα contacts (8 Å, |Δi|>4): 173; chains: 1; bounding box: 36×27×82 Å

Mean predicted aligned error: 13.23 Å

Secondary structure (DSSP, 8-state):
---------HHHHHHHHHHHHHHHHHHHHHHHHHHS------SS----EE-SEEEEEEEEETTEEEEEEEEEETTEEEEEEEEE--HHHHHH-TTHHHHHHHHHHHHHHH---S--S--HHHHHHHHHHHHHHHHHHHTTEE-